Protein AF-A0A926Q3X2-F1 (afdb_monomer)

Secondary structure (DSSP, 8-state):
----SS---TTSEEEE-TT-SEEEEE---TT-HHHHHHHHHHHHHHHHHTTTEEEEE-

Foldseek 3Di:
DDDDPDDFDPVWDKAADPPAPEEAEAEDDPPDVVSVVCVVVVVVCCVVQRNRYMYTYD

Radius of gyration: 11.85 Å; Cα contacts (8 Å, |Δi|>4): 67; chains: 1; bounding box: 29×22×28 Å

Solvent-accessible surface area (backbone atoms only — not comparable to full-atom values): 3588 Å² total; per-residue (Å²): 132,90,75,69,95,70,76,92,57,94,84,42,52,71,49,62,26,91,86,30,90,37,80,45,79,45,84,58,47,98,86,38,71,66,48,64,66,42,47,68,56,53,54,49,48,45,70,78,38,24,77,51,25,22,39,38,42,79

InterPro domains:
  IPR012336 Thioredoxin-like fold [PF13462] (11-48)
  IPR036249 Thioredoxin-like superfamily [SSF52833] (10-51)

Nearest PDB structures (foldseek):
  6eez-assembly1_A  TM=8.855E-01  e=3.413E-02  Wolbachia endosymbiont of Drosophila melanogaster
  2h71-assembly2_B  TM=8.745E-01  e=5.156E-01  Escherichia coli
  1tvm-assembly1_A  TM=5.472E-01  e=2.296E+00  Escherichia coli
  2x7m-assembly1_A  TM=4.082E-01  e=1.246E+00  Methanopyrus kandleri AV19

Structure (mmCIF, N/CA/C/O backbone):
data_AF-A0A926Q3X2-F1
#
_entry.id   AF-A0A926Q3X2-F1
#
loop_
_atom_site.group_PDB
_atom_site.id
_atom_site.type_symbol
_atom_site.label_atom_id
_atom_site.label_alt_id
_atom_site.label_comp_id
_atom_site.label_asym_id
_atom_site.label_entity_id
_atom_site.label_seq_id
_atom_site.pdbx_PDB_ins_code
_atom_site.Cartn_x
_atom_site.Cartn_y
_atom_site.Cartn_z
_atom_site.occupancy
_atom_site.B_iso_or_equiv
_atom_site.auth_seq_id
_atom_site.auth_comp_id
_atom_site.auth_asym_id
_atom_site.auth_atom_id
_atom_site.pdbx_PDB_model_num
ATOM 1 N N . MET A 1 1 ? 13.101 -11.079 10.759 1.00 48.69 1 MET A N 1
ATOM 2 C CA . MET A 1 1 ? 12.075 -10.035 10.561 1.00 48.69 1 MET A CA 1
ATOM 3 C C . MET A 1 1 ? 12.300 -9.446 9.183 1.00 48.69 1 MET A C 1
ATOM 5 O O . MET A 1 1 ? 13.456 -9.255 8.828 1.00 48.69 1 MET A O 1
ATOM 9 N N . SER A 1 2 ? 11.250 -9.285 8.377 1.00 52.19 2 SER A N 1
ATOM 10 C CA . SER A 1 2 ? 11.400 -8.749 7.020 1.00 52.19 2 SER A CA 1
ATOM 11 C C . SER A 1 2 ? 11.709 -7.260 7.122 1.00 52.19 2 SER A C 1
ATOM 13 O O . SER A 1 2 ? 10.889 -6.504 7.635 1.00 52.19 2 SER A O 1
ATOM 15 N N . HIS A 1 3 ? 12.906 -6.855 6.707 1.00 69.00 3 HIS A N 1
ATOM 16 C CA . HIS A 1 3 ? 13.260 -5.446 6.591 1.00 69.00 3 HIS A CA 1
ATOM 17 C C . HIS A 1 3 ? 12.781 -4.948 5.232 1.00 69.00 3 HIS A C 1
ATOM 19 O O . HIS A 1 3 ? 13.026 -5.591 4.210 1.00 69.00 3 HIS A O 1
ATOM 25 N N . LEU A 1 4 ? 12.060 -3.832 5.238 1.00 72.69 4 LEU A N 1
ATOM 26 C CA . LEU A 1 4 ? 11.594 -3.185 4.021 1.00 72.69 4 LEU A CA 1
ATOM 27 C C . LEU A 1 4 ? 12.799 -2.653 3.244 1.00 72.69 4 LEU A C 1
ATOM 29 O O . LEU A 1 4 ? 13.773 -2.194 3.844 1.00 72.69 4 LEU A O 1
ATOM 33 N N . LYS A 1 5 ? 12.736 -2.732 1.912 1.00 75.00 5 LYS A N 1
ATOM 34 C CA . LYS A 1 5 ? 13.800 -2.202 1.051 1.00 75.00 5 LYS A CA 1
ATOM 35 C C . LYS A 1 5 ? 13.894 -0.679 1.180 1.00 75.00 5 LYS A C 1
ATOM 37 O O . LYS A 1 5 ? 14.994 -0.144 1.237 1.00 75.00 5 LYS A O 1
ATOM 42 N N . GLU A 1 6 ? 12.743 -0.023 1.287 1.00 81.25 6 GLU A N 1
ATOM 43 C CA . GLU A 1 6 ? 12.605 1.409 1.534 1.00 81.25 6 GLU A CA 1
ATOM 44 C C . GLU A 1 6 ? 11.656 1.610 2.717 1.00 81.25 6 GLU A C 1
ATOM 46 O O . GLU A 1 6 ? 10.616 0.952 2.815 1.00 81.25 6 GLU A O 1
ATOM 51 N N . ALA A 1 7 ? 12.065 2.455 3.662 1.00 85.81 7 ALA A N 1
ATOM 52 C CA . ALA A 1 7 ? 11.279 2.750 4.850 1.00 85.81 7 ALA A CA 1
ATOM 53 C C . ALA A 1 7 ? 10.216 3.805 4.535 1.00 85.81 7 ALA A C 1
ATOM 55 O O . ALA A 1 7 ? 10.477 4.729 3.770 1.00 85.81 7 ALA A O 1
ATOM 56 N N . ILE A 1 8 ? 9.062 3.683 5.192 1.00 88.38 8 ILE A N 1
ATOM 57 C CA . ILE A 1 8 ? 7.967 4.651 5.091 1.00 88.38 8 ILE A CA 1
ATOM 58 C C . ILE A 1 8 ? 8.467 6.023 5.552 1.00 88.38 8 ILE A C 1
ATOM 60 O O . ILE A 1 8 ? 9.113 6.132 6.603 1.00 88.38 8 ILE A O 1
ATOM 64 N N . SER A 1 9 ? 8.158 7.064 4.787 1.00 90.06 9 SER A N 1
ATOM 65 C CA . SER A 1 9 ? 8.614 8.428 5.035 1.00 90.06 9 SER A CA 1
ATOM 66 C C . SER A 1 9 ? 7.490 9.457 4.894 1.00 90.06 9 SER A C 1
ATOM 68 O O . SER A 1 9 ? 6.418 9.182 4.367 1.00 90.06 9 SER A O 1
ATOM 70 N N . ALA A 1 10 ? 7.742 10.687 5.346 1.00 89.25 10 ALA A N 1
ATOM 71 C CA . ALA A 1 10 ? 6.808 11.801 5.158 1.00 89.25 10 ALA A CA 1
ATOM 72 C C . ALA A 1 10 ? 6.702 12.277 3.692 1.00 89.25 10 ALA A C 1
ATOM 74 O O . ALA A 1 10 ? 5.873 13.134 3.400 1.00 89.25 10 ALA A O 1
ATOM 75 N N . ASN A 1 11 ? 7.551 11.763 2.793 1.00 90.69 11 ASN A N 1
ATOM 76 C CA . ASN A 1 11 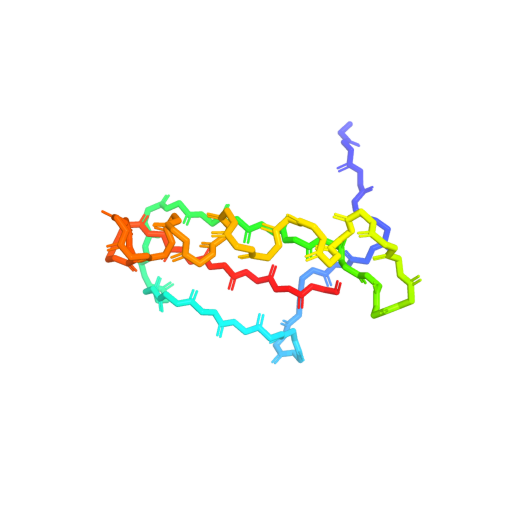? 7.512 12.086 1.366 1.00 90.69 11 ASN A CA 1
ATOM 77 C C . ASN A 1 11 ? 6.599 11.141 0.571 1.00 90.69 11 ASN A C 1
ATOM 79 O O . ASN A 1 11 ? 6.356 11.394 -0.608 1.00 90.69 11 ASN A O 1
ATOM 83 N N . ASP A 1 12 ? 6.131 10.061 1.196 1.00 91.50 12 ASP A N 1
ATOM 84 C CA . ASP A 1 12 ? 5.275 9.065 0.566 1.00 91.50 12 ASP A CA 1
ATOM 85 C C . ASP A 1 12 ? 3.888 9.667 0.315 1.00 91.50 12 ASP A C 1
ATOM 87 O O . ASP A 1 12 ? 3.417 10.538 1.056 1.00 91.50 12 ASP A O 1
ATOM 91 N N . TYR A 1 13 ? 3.197 9.188 -0.716 1.00 92.31 13 TYR A N 1
ATOM 92 C CA . TYR A 1 13 ? 1.836 9.643 -0.987 1.00 92.31 13 TYR A CA 1
ATOM 93 C C . TYR A 1 13 ? 0.858 8.910 -0.084 1.00 92.31 13 TYR A C 1
ATOM 95 O O . TYR A 1 13 ? 0.897 7.684 0.011 1.00 92.31 13 TYR A O 1
ATOM 103 N N . THR A 1 14 ? -0.049 9.642 0.560 1.00 93.50 14 THR A N 1
ATOM 104 C CA . THR A 1 14 ? -0.947 9.049 1.553 1.00 93.50 14 THR A CA 1
ATOM 105 C C . THR A 1 14 ? -2.415 9.313 1.255 1.00 93.50 14 THR A C 1
ATOM 107 O O . THR A 1 14 ? -2.786 10.329 0.661 1.00 93.50 14 THR A O 1
ATOM 110 N N . ARG A 1 15 ? -3.266 8.345 1.609 1.00 93.56 15 ARG A N 1
ATOM 111 C CA . ARG A 1 15 ? -4.723 8.393 1.414 1.00 93.56 15 ARG A CA 1
ATOM 112 C C . ARG A 1 15 ? -5.438 7.769 2.620 1.00 93.56 15 ARG A C 1
ATOM 114 O O . ARG A 1 15 ? -4.914 6.853 3.248 1.00 93.56 15 ARG A O 1
ATOM 121 N N . GLY A 1 16 ? -6.659 8.215 2.913 1.00 90.94 16 GLY A N 1
ATOM 122 C CA . GLY A 1 16 ? -7.460 7.701 4.036 1.00 90.94 16 GLY A CA 1
ATOM 123 C C . GLY A 1 16 ? -7.243 8.460 5.349 1.00 90.94 16 GLY A C 1
ATOM 124 O O . GLY A 1 16 ? -6.812 9.612 5.346 1.00 90.94 16 GLY A O 1
ATOM 125 N N . ALA A 1 17 ? -7.595 7.838 6.474 1.00 93.50 17 ALA A N 1
ATOM 126 C CA . ALA A 1 17 ? -7.575 8.481 7.787 1.00 93.50 17 ALA A CA 1
ATOM 127 C C . ALA A 1 17 ? -6.221 8.311 8.496 1.00 93.50 17 AL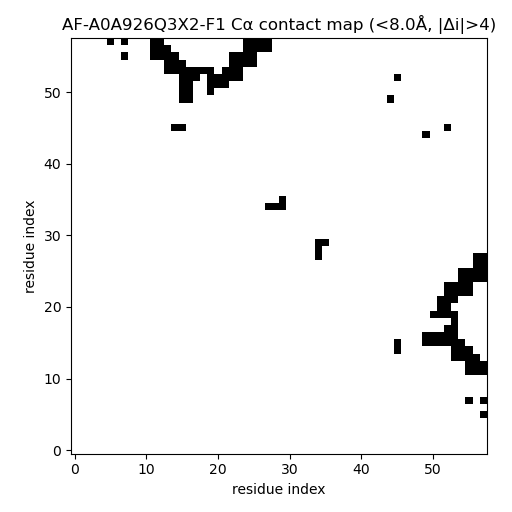A A C 1
ATOM 129 O O . ALA A 1 17 ? -5.854 7.201 8.871 1.00 93.50 17 ALA A O 1
ATOM 130 N N . GLU A 1 18 ? -5.519 9.418 8.763 1.00 87.19 18 GLU A N 1
ATOM 131 C CA . GLU A 1 18 ? -4.189 9.430 9.409 1.00 87.19 18 GLU A CA 1
ATOM 132 C C . GLU A 1 18 ? -4.140 8.691 10.760 1.00 87.19 18 GLU A C 1
ATOM 134 O O . GLU A 1 18 ? -3.139 8.063 11.085 1.00 87.19 18 GLU A O 1
ATOM 139 N N . ASN A 1 19 ? -5.238 8.707 11.526 1.00 88.88 19 ASN A N 1
ATOM 140 C CA . ASN A 1 19 ? -5.353 8.034 12.829 1.00 88.88 19 ASN A CA 1
ATOM 141 C C . ASN A 1 19 ? -6.122 6.704 12.759 1.00 88.88 19 ASN A C 1
ATOM 143 O O . ASN A 1 19 ? -6.792 6.309 13.717 1.00 88.88 19 ASN A O 1
ATOM 147 N N . SER A 1 20 ? -6.108 6.045 11.604 1.00 92.75 20 SER A N 1
ATOM 148 C CA . SER A 1 20 ? -6.790 4.766 11.437 1.00 92.75 20 SER A CA 1
ATOM 149 C C . SER A 1 20 ? -6.137 3.640 12.246 1.00 92.75 20 SER A C 1
ATOM 151 O O . SER A 1 20 ? -4.967 3.692 12.619 1.00 92.75 20 SER A O 1
ATOM 153 N N . GLN A 1 21 ? -6.906 2.581 12.505 1.00 92.94 21 GLN A N 1
ATOM 154 C CA . GLN A 1 21 ? -6.407 1.411 13.234 1.00 92.94 21 GLN A CA 1
ATOM 155 C C . GLN A 1 21 ? -5.525 0.501 12.367 1.00 92.94 21 GLN A C 1
ATOM 157 O O . GLN A 1 21 ? -4.828 -0.359 12.903 1.00 92.94 21 GLN A O 1
ATOM 162 N N . VAL A 1 22 ?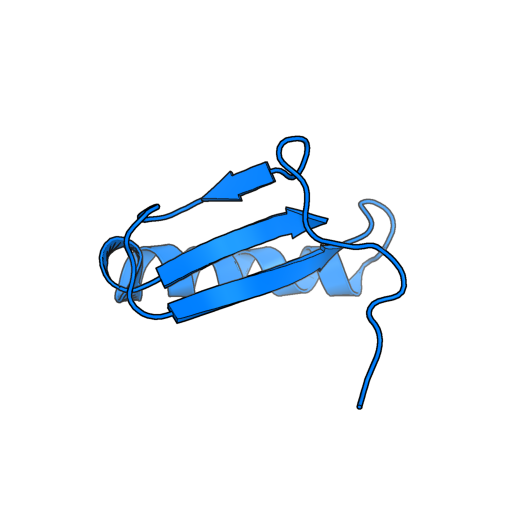 -5.574 0.659 11.040 1.00 93.56 22 VAL A N 1
ATOM 163 C CA . VAL A 1 22 ? -4.889 -0.209 10.078 1.00 93.56 22 VAL A CA 1
ATOM 164 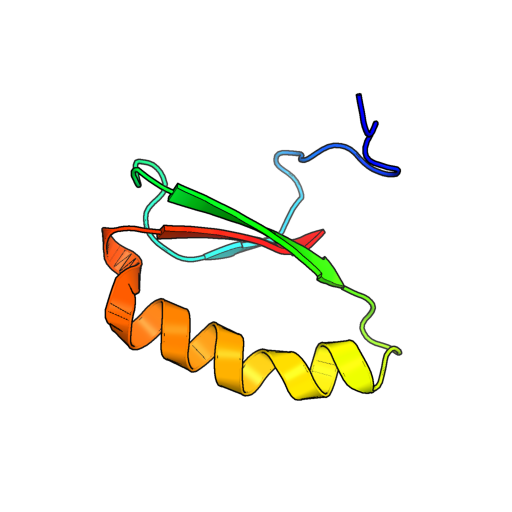C C . VAL A 1 22 ? -4.102 0.633 9.081 1.00 93.56 22 VAL A C 1
ATOM 166 O O . VAL A 1 22 ? -4.679 1.424 8.340 1.00 93.56 22 VAL A O 1
ATOM 169 N N . GLN A 1 23 ? -2.793 0.394 9.001 1.00 91.38 23 GLN A N 1
ATOM 170 C CA . GLN A 1 23 ? -1.936 0.969 7.967 1.00 91.38 23 GLN A CA 1
ATOM 171 C C . GLN A 1 23 ? -1.659 -0.055 6.863 1.00 91.38 23 GLN A C 1
ATOM 173 O O . GLN A 1 23 ? -1.235 -1.180 7.134 1.00 91.38 23 GLN A O 1
ATOM 178 N N . ILE A 1 24 ? -1.877 0.358 5.620 1.00 92.44 24 ILE A N 1
ATOM 179 C CA . ILE A 1 24 ? -1.512 -0.369 4.407 1.00 92.44 24 ILE A CA 1
ATOM 180 C C . ILE A 1 24 ? -0.343 0.364 3.755 1.00 92.44 24 ILE A C 1
ATOM 182 O O . ILE A 1 24 ? -0.351 1.589 3.651 1.00 92.44 24 ILE A O 1
ATOM 186 N N . VAL A 1 25 ? 0.653 -0.399 3.310 1.00 92.44 25 VAL A N 1
ATOM 187 C CA . VAL A 1 25 ? 1.804 0.119 2.566 1.00 92.44 25 VAL A CA 1
ATOM 188 C C . VAL A 1 25 ? 1.812 -0.533 1.194 1.00 92.44 25 VAL A C 1
ATOM 190 O O . VAL A 1 25 ? 1.920 -1.757 1.089 1.0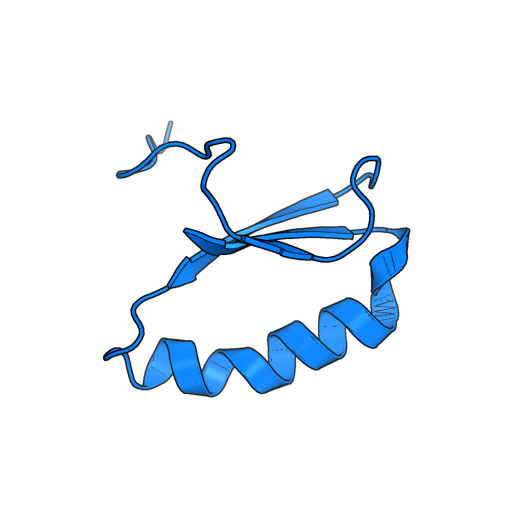0 92.44 25 VAL A O 1
ATOM 193 N N . GLU A 1 26 ? 1.674 0.280 0.158 1.00 92.31 26 GLU A N 1
ATOM 194 C CA . GLU A 1 26 ? 1.798 -0.127 -1.235 1.00 92.31 26 GLU A CA 1
ATOM 195 C C . GLU A 1 26 ? 3.187 0.252 -1.742 1.00 92.31 26 GLU A C 1
ATOM 197 O O . GLU A 1 26 ? 3.574 1.410 -1.659 1.00 92.31 26 GLU A O 1
ATOM 202 N N . TYR A 1 27 ? 3.923 -0.723 -2.275 1.00 90.88 27 TYR A N 1
ATOM 203 C CA . TYR A 1 27 ? 5.166 -0.474 -3.003 1.00 90.88 27 TYR A CA 1
ATOM 204 C C . TYR A 1 27 ? 4.852 -0.511 -4.492 1.00 90.88 27 TYR A C 1
ATOM 206 O O . TYR A 1 27 ? 4.585 -1.585 -5.046 1.00 90.88 27 TYR A O 1
ATOM 214 N N . GLY A 1 28 ? 4.830 0.666 -5.105 1.00 89.25 28 GLY A N 1
ATOM 215 C CA . GLY A 1 28 ? 4.377 0.868 -6.471 1.00 89.25 28 GLY A CA 1
ATOM 216 C C . GLY A 1 28 ? 5.505 1.303 -7.396 1.00 89.25 28 GLY A C 1
ATOM 217 O O . GLY A 1 28 ? 6.467 1.944 -7.000 1.00 89.25 28 GLY A O 1
ATOM 218 N N . ASP A 1 29 ? 5.370 0.981 -8.677 1.00 90.50 29 ASP A N 1
ATOM 219 C CA . ASP A 1 29 ? 6.171 1.594 -9.734 1.00 90.50 29 ASP A CA 1
ATOM 220 C C . ASP A 1 29 ? 5.211 1.995 -10.856 1.00 90.50 29 ASP A C 1
ATOM 222 O O . ASP A 1 29 ? 4.405 1.175 -11.307 1.00 90.50 29 ASP A O 1
ATOM 226 N N . PHE A 1 30 ? 5.281 3.249 -11.313 1.00 89.50 30 PHE A N 1
ATOM 227 C CA . PHE A 1 30 ? 4.409 3.765 -12.375 1.00 89.50 30 PHE A CA 1
ATOM 228 C C . PHE A 1 30 ? 4.517 2.978 -13.687 1.00 89.50 30 PHE A C 1
ATOM 230 O O . PHE A 1 30 ? 3.584 2.983 -14.490 1.00 89.50 30 PHE A O 1
ATOM 237 N N . GLN A 1 31 ? 5.643 2.309 -13.925 1.00 94.62 31 GLN A N 1
ATOM 238 C CA . GLN A 1 31 ? 5.890 1.497 -15.111 1.00 94.62 31 GLN A CA 1
ATOM 239 C C . GLN A 1 31 ? 5.494 0.028 -14.913 1.00 94.62 31 GLN A C 1
ATOM 241 O O . GLN A 1 31 ? 5.523 -0.738 -15.877 1.00 94.62 31 GLN A O 1
ATOM 246 N N . CYS A 1 32 ? 5.104 -0.385 -13.701 1.00 94.50 32 CYS A N 1
ATOM 247 C CA . CYS A 1 32 ? 4.681 -1.752 -13.417 1.00 94.50 32 CYS A CA 1
ATOM 248 C C . CYS A 1 32 ? 3.204 -1.971 -13.803 1.00 94.50 32 CYS A C 1
ATOM 250 O O . CYS A 1 32 ? 2.304 -1.421 -13.159 1.00 94.50 32 CYS A O 1
ATOM 252 N N . PRO A 1 33 ? 2.900 -2.844 -14.787 1.00 95.25 33 PRO A N 1
ATOM 253 C CA . PRO A 1 33 ? 1.521 -3.081 -15.218 1.0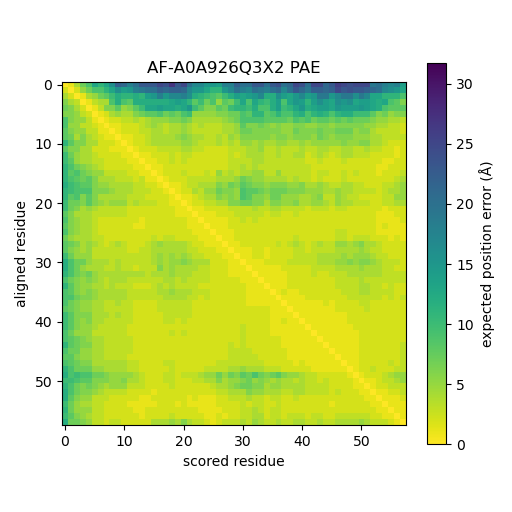0 95.25 33 PRO A CA 1
ATOM 254 C C . PRO A 1 33 ? 0.636 -3.684 -14.123 1.00 95.25 33 PRO A C 1
ATOM 256 O O . PRO A 1 33 ? -0.564 -3.425 -14.092 1.00 95.25 33 PRO A O 1
ATOM 259 N N . TYR A 1 34 ? 1.214 -4.485 -13.223 1.00 94.62 34 TYR A N 1
ATOM 260 C CA . TYR A 1 34 ? 0.472 -5.118 -12.132 1.00 94.62 34 TYR A CA 1
ATOM 261 C C . TYR A 1 34 ? 0.126 -4.131 -11.014 1.00 94.62 34 TYR A C 1
ATOM 263 O O . TYR A 1 34 ? -0.975 -4.215 -10.477 1.00 94.62 34 TYR A O 1
ATOM 271 N N . CYS A 1 35 ? 1.005 -3.166 -10.715 1.00 92.62 35 CYS A N 1
ATOM 272 C CA . CYS A 1 35 ? 0.685 -2.067 -9.796 1.00 92.62 35 CYS A CA 1
ATOM 273 C C . CYS A 1 35 ? -0.493 -1.252 -10.348 1.00 92.62 35 CYS A C 1
ATOM 275 O O . CYS A 1 35 ? -1.489 -1.052 -9.661 1.00 92.62 35 CYS A O 1
ATOM 277 N N . GLY A 1 36 ? -0.462 -0.908 -11.641 1.00 93.31 36 GLY A N 1
ATOM 278 C CA . GLY A 1 36 ? -1.584 -0.217 -12.289 1.00 93.31 36 GLY A CA 1
ATOM 279 C C . GLY A 1 36 ? -2.904 -1.008 -12.278 1.00 93.31 36 GLY A C 1
ATOM 280 O O . GLY A 1 36 ? -3.976 -0.418 -12.182 1.00 93.31 36 GLY A O 1
ATOM 281 N N . GLN A 1 37 ? -2.850 -2.343 -12.339 1.00 96.31 37 GLN A N 1
ATOM 282 C CA . GLN A 1 37 ? -4.037 -3.202 -12.212 1.00 96.31 37 GLN A CA 1
ATOM 283 C C . GLN A 1 37 ? -4.581 -3.283 -10.778 1.00 96.31 37 GLN A C 1
ATOM 285 O O . GLN A 1 37 ? -5.754 -3.619 -10.604 1.00 96.31 37 GLN A O 1
ATOM 290 N N . ALA A 1 38 ? -3.760 -2.997 -9.764 1.00 95.12 38 ALA A N 1
ATOM 291 C CA . ALA A 1 38 ? -4.170 -3.008 -8.363 1.00 95.12 38 ALA A CA 1
ATOM 292 C C . ALA A 1 38 ? -4.949 -1.741 -7.970 1.00 95.12 38 ALA A C 1
ATOM 294 O O . ALA A 1 38 ? -5.846 -1.822 -7.130 1.00 95.12 38 ALA A O 1
ATOM 295 N N . GLU A 1 39 ? -4.683 -0.604 -8.619 1.00 93.25 39 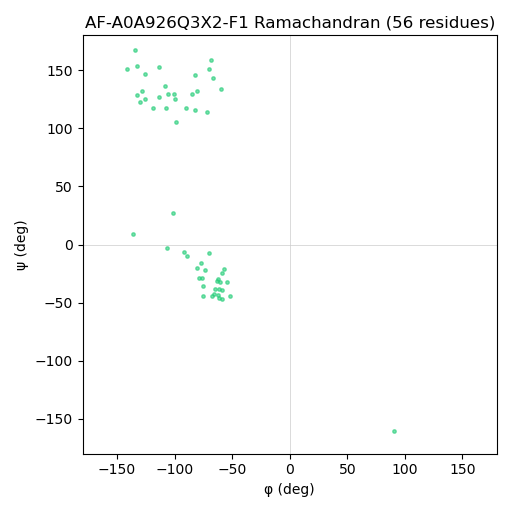GLU A N 1
ATOM 296 C CA . GLU A 1 39 ? -5.278 0.696 -8.273 1.00 93.25 39 GLU A CA 1
ATOM 297 C C . GLU A 1 39 ? -6.821 0.686 -8.165 1.00 93.25 39 GLU A C 1
ATOM 299 O O . GLU A 1 39 ? -7.355 1.189 -7.176 1.00 93.25 39 GLU A O 1
ATOM 304 N N . PRO A 1 40 ? -7.597 0.058 -9.076 1.00 96.00 40 PRO A N 1
ATOM 305 C CA . PRO A 1 40 ? -9.055 -0.006 -8.928 1.00 96.00 40 PRO A CA 1
ATOM 306 C C . PRO A 1 40 ? -9.520 -0.752 -7.667 1.00 96.00 40 PRO A C 1
ATOM 308 O O . PRO A 1 40 ? -10.593 -0.462 -7.131 1.00 96.00 40 PRO A O 1
ATOM 311 N N . ILE A 1 41 ? -8.737 -1.728 -7.200 1.00 95.50 41 ILE A N 1
ATOM 312 C CA . ILE A 1 41 ? -9.020 -2.494 -5.981 1.00 95.50 41 ILE A CA 1
ATOM 313 C C . ILE A 1 41 ? -8.703 -1.632 -4.758 1.00 95.50 41 ILE A C 1
ATOM 315 O O . ILE A 1 41 ? -9.520 -1.565 -3.839 1.00 95.50 41 ILE A O 1
ATOM 319 N N . VAL A 1 42 ? -7.570 -0.928 -4.774 1.00 94.25 42 VAL A N 1
ATOM 320 C CA . VAL A 1 42 ? -7.169 0.018 -3.724 1.00 94.25 42 VAL A CA 1
ATOM 321 C C . VAL A 1 42 ? -8.217 1.122 -3.564 1.00 94.25 42 VAL A C 1
ATOM 323 O O . VAL A 1 42 ? -8.701 1.367 -2.460 1.00 94.25 42 VAL A O 1
ATOM 326 N N . GLU A 1 43 ? -8.673 1.708 -4.669 1.00 94.50 43 GLU A N 1
ATOM 327 C CA . GLU A 1 43 ? -9.751 2.702 -4.682 1.00 94.50 43 GLU A CA 1
ATOM 328 C C . GLU A 1 43 ? -11.059 2.160 -4.094 1.00 94.50 43 GLU A C 1
ATOM 330 O O . GLU A 1 43 ? -11.769 2.858 -3.363 1.00 94.50 43 GLU A O 1
ATOM 335 N N . LYS A 1 44 ? -11.391 0.894 -4.370 1.00 96.44 44 LYS A N 1
ATOM 336 C CA . LYS A 1 44 ? -12.552 0.249 -3.751 1.00 96.44 44 LYS A CA 1
ATOM 337 C C . LYS A 1 44 ? -12.367 0.082 -2.240 1.00 96.44 44 LYS A C 1
ATOM 339 O O . LYS A 1 44 ? -13.300 0.363 -1.492 1.00 96.44 44 LYS A O 1
ATOM 344 N N . MET A 1 45 ? -11.186 -0.330 -1.787 1.00 94.31 45 MET A N 1
ATOM 345 C CA . MET A 1 45 ? -10.883 -0.472 -0.361 1.00 94.31 45 MET A CA 1
ATO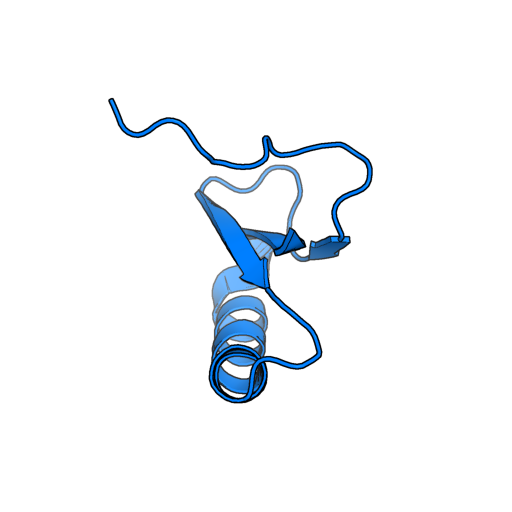M 346 C C . MET A 1 45 ? -10.966 0.869 0.374 1.00 94.31 45 MET A C 1
ATOM 348 O O . MET A 1 45 ? -11.585 0.940 1.433 1.00 94.31 45 MET A O 1
ATOM 352 N N . LEU A 1 46 ? -10.431 1.942 -0.211 1.00 93.62 46 LEU A N 1
ATOM 353 C CA . LEU A 1 46 ? -10.527 3.294 0.344 1.00 93.62 46 LEU A CA 1
ATOM 354 C C . LEU A 1 46 ? -11.981 3.769 0.461 1.00 93.62 46 LEU A C 1
ATOM 356 O O . LEU A 1 46 ? -12.343 4.397 1.453 1.00 93.62 46 LEU A O 1
ATOM 360 N N . LYS A 1 47 ? -12.839 3.442 -0.512 1.00 94.75 47 LYS A N 1
ATOM 361 C CA . LYS A 1 47 ? -14.275 3.761 -0.440 1.00 94.75 47 LYS A CA 1
ATOM 362 C C . LYS A 1 47 ? -14.996 2.980 0.653 1.00 94.75 47 LYS A C 1
ATOM 364 O O . LYS A 1 47 ? -15.797 3.560 1.378 1.00 94.75 47 LYS A O 1
ATOM 369 N N . ASP A 1 48 ? -14.716 1.685 0.764 1.00 95.12 48 ASP A N 1
ATOM 370 C CA . ASP A 1 48 ? -15.413 0.804 1.703 1.00 95.12 48 ASP A CA 1
ATOM 371 C C . ASP A 1 48 ? -14.927 1.001 3.154 1.00 95.12 48 ASP A C 1
ATOM 373 O O . ASP A 1 48 ? -15.696 0.809 4.096 1.00 95.12 48 ASP A O 1
ATOM 377 N N . PHE A 1 49 ? -13.664 1.400 3.347 1.00 94.00 49 PHE A N 1
ATOM 378 C CA . PHE A 1 49 ? -12.992 1.370 4.651 1.00 94.00 49 PHE A CA 1
ATOM 379 C C . PHE A 1 49 ? -12.170 2.623 4.987 1.00 94.00 49 PHE A C 1
ATOM 381 O O . PHE A 1 49 ? -11.448 2.607 5.979 1.00 94.00 49 PHE A O 1
ATOM 388 N N . GLY A 1 50 ? -12.246 3.710 4.217 1.00 87.19 50 GLY A N 1
ATOM 389 C CA . GLY A 1 50 ? -11.328 4.857 4.328 1.00 87.19 50 GLY A CA 1
ATOM 390 C C . GLY A 1 50 ? -11.242 5.542 5.700 1.00 87.19 50 GLY A C 1
ATOM 391 O O . GLY A 1 50 ? -10.240 6.186 5.991 1.00 87.19 50 GLY A O 1
ATOM 392 N N . SER A 1 51 ? -12.242 5.385 6.574 1.00 91.69 51 SER A N 1
ATOM 393 C CA . SER A 1 51 ? -12.190 5.859 7.969 1.00 91.69 51 SER A CA 1
ATOM 394 C C . SER A 1 51 ? -11.427 4.921 8.915 1.00 91.69 51 SER A C 1
ATOM 396 O O . SER A 1 51 ? -10.989 5.342 9.983 1.00 91.69 51 SER A O 1
ATOM 398 N N . ALA A 1 52 ? -11.274 3.656 8.531 1.00 93.00 52 ALA A N 1
ATOM 399 C CA . ALA A 1 52 ? -10.615 2.598 9.287 1.00 93.00 52 ALA A CA 1
ATOM 400 C C . ALA A 1 52 ? -9.241 2.212 8.719 1.00 93.00 52 ALA A C 1
ATOM 402 O O . ALA A 1 52 ? -8.558 1.393 9.336 1.00 93.00 52 ALA A O 1
AT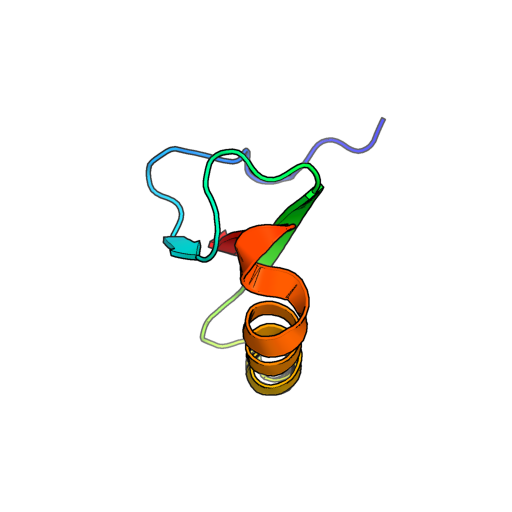OM 403 N N . MET A 1 53 ? -8.814 2.810 7.600 1.00 94.00 53 MET A N 1
ATOM 404 C CA . MET A 1 53 ? -7.499 2.567 7.004 1.00 94.00 53 MET A CA 1
ATOM 405 C C . MET A 1 53 ? -6.748 3.838 6.611 1.00 94.00 53 MET A C 1
ATOM 407 O O . MET A 1 53 ? -7.342 4.860 6.262 1.00 94.00 53 MET A O 1
ATOM 411 N N . TYR A 1 54 ? -5.427 3.705 6.611 1.00 94.38 54 TYR A N 1
ATOM 412 C CA . TYR A 1 54 ? -4.463 4.662 6.099 1.00 94.38 54 TYR A CA 1
ATOM 413 C C . TYR A 1 54 ? -3.569 3.956 5.091 1.00 94.38 54 TYR A C 1
ATOM 415 O O . TYR A 1 54 ? -2.976 2.925 5.407 1.00 94.38 54 TYR A O 1
ATOM 423 N N . LEU A 1 55 ? -3.487 4.491 3.882 1.00 94.44 55 LEU A N 1
ATOM 424 C CA . LEU A 1 55 ? -2.651 3.968 2.815 1.00 94.44 55 LEU A CA 1
ATOM 425 C C . LEU A 1 55 ? -1.439 4.879 2.632 1.00 94.44 55 LEU A C 1
ATOM 427 O O . LEU A 1 55 ? -1.612 6.082 2.454 1.00 94.44 55 LEU A O 1
ATOM 431 N N . SER A 1 56 ? -0.245 4.294 2.618 1.00 93.88 56 SER A N 1
ATOM 432 C CA . SER A 1 56 ? 1.004 4.931 2.191 1.00 93.88 56 SER A CA 1
ATOM 433 C C . SER A 1 56 ? 1.496 4.253 0.914 1.00 93.88 56 SER A C 1
ATOM 435 O O . SER A 1 56 ? 1.618 3.030 0.891 1.00 93.88 56 SER A O 1
ATOM 437 N N . VAL A 1 57 ? 1.765 5.032 -0.130 1.00 92.12 57 VAL A N 1
ATOM 438 C CA . VAL A 1 57 ? 2.313 4.559 -1.406 1.00 92.12 57 VAL A CA 1
ATOM 439 C C . VAL A 1 57 ? 3.765 5.011 -1.504 1.00 92.12 57 VAL A C 1
ATOM 441 O O . VAL A 1 57 ? 4.033 6.218 -1.492 1.00 92.12 57 VAL A O 1
ATOM 444 N N . VAL A 1 58 ? 4.657 4.023 -1.572 1.00 91.31 58 VAL A N 1
ATOM 445 C CA . VAL A 1 58 ? 6.112 4.155 -1.717 1.00 91.31 58 VAL A CA 1
ATOM 446 C C . VAL A 1 58 ? 6.490 3.937 -3.173 1.00 91.31 58 VAL A C 1
ATOM 448 O O . VAL A 1 58 ? 6.087 2.879 -3.719 1.00 91.31 58 VAL A O 1
#

pLDDT: mean 89.87, std 9.12, range [48.69, 96.44]

Organism: NCBI:txid2842200

Mean predicted aligned error: 4.11 Å

Sequence (58 aa):
MSHLKEAISANDYTRGAENSQVQIVEYGDFQCPYCGQAEPIVEKMLKDFGSAMYLSVV